Protein AF-A0AAD2B373-F1 (afdb_monomer_lite)

pLDDT: mean 80.33, std 10.67, range [39.28, 93.69]

Sequence (110 aa):
MMATLTPSQEHAQKKRDIAQAQQEIQAAVQRTWPCFYEKPMKNEVGSDSCHKLSHLQIGMGVRALSLVCNLRGGSTGDIDLYQLIRAYFWDQDARRRINEIVAASLAPKH

Foldseek 3Di:
DPDDDDPVRVVVVVVVVVVVVVVVLLVVLCVVPVVLRDDDDPDDADLVRLLVDDLSNQVSVQVSVCVVVVVVPCDPPPDNSSVLSSCCSPPPVSVVVVVVVVVVVPPDDD

Radius of gyration: 17.87 Å; chains: 1; bounding box: 46×45×44 Å

Secondary structure (DSSP, 8-state):
-PPPPPHHHHHHHHHHHHHHHHHHHHHHHHHH-GGG--PPPSS---TTTGGGS-HHHHHHHHHHHHHHTT-TTSBSSS-BHHHHHHHHHH-HHHHHHHHHHHHHHHS---

Structure (mmCIF, N/CA/C/O backbone):
data_AF-A0AAD2B373-F1
#
_entry.id   AF-A0AAD2B373-F1
#
loop_
_atom_site.group_PDB
_atom_site.id
_atom_site.type_symbol
_atom_site.label_atom_id
_atom_site.label_alt_id
_atom_site.label_comp_id
_atom_site.label_asym_id
_atom_site.label_entity_id
_atom_site.label_seq_id
_atom_site.pdbx_PDB_ins_code
_atom_site.Cartn_x
_atom_site.Cartn_y
_atom_site.Cartn_z
_atom_site.occupancy
_atom_site.B_iso_or_equiv
_atom_site.auth_seq_id
_atom_site.auth_comp_id
_atom_site.auth_asym_id
_atom_site.auth_atom_id
_atom_site.pdbx_PDB_model_num
ATOM 1 N N . MET A 1 1 ? -0.851 33.429 25.351 1.00 39.28 1 MET A N 1
ATOM 2 C CA . MET A 1 1 ? 0.399 32.639 25.382 1.00 39.28 1 MET A CA 1
ATOM 3 C C . MET A 1 1 ? 0.094 31.272 24.797 1.00 39.28 1 MET A C 1
ATOM 5 O O . MET A 1 1 ? -0.748 30.581 25.352 1.00 39.28 1 MET A O 1
ATOM 9 N N . MET A 1 2 ? 0.684 30.916 23.655 1.00 48.19 2 MET A N 1
ATOM 10 C CA . MET A 1 2 ? 0.613 29.542 23.144 1.00 48.19 2 MET A CA 1
ATOM 11 C C . MET A 1 2 ? 1.601 28.709 23.960 1.00 48.19 2 MET A C 1
ATOM 13 O O . MET A 1 2 ? 2.789 29.018 23.969 1.00 48.19 2 MET A O 1
ATOM 17 N N . ALA A 1 3 ? 1.102 27.729 24.711 1.00 63.81 3 ALA A N 1
ATOM 18 C CA . ALA A 1 3 ? 1.953 26.822 25.466 1.00 63.81 3 ALA A CA 1
ATOM 19 C C . ALA A 1 3 ? 2.762 25.968 24.478 1.00 63.81 3 ALA A C 1
ATOM 21 O O . ALA A 1 3 ? 2.187 25.220 23.689 1.00 63.81 3 ALA A O 1
ATOM 22 N N . THR A 1 4 ? 4.086 26.104 24.498 1.00 71.94 4 THR A N 1
ATOM 23 C CA . THR A 1 4 ? 4.998 25.242 23.746 1.00 71.94 4 THR A CA 1
ATOM 24 C C . THR A 1 4 ? 4.984 23.842 24.355 1.00 71.94 4 THR A C 1
ATOM 26 O O . THR A 1 4 ? 5.155 23.673 25.563 1.00 71.94 4 THR A O 1
ATOM 29 N N . LEU A 1 5 ? 4.732 22.8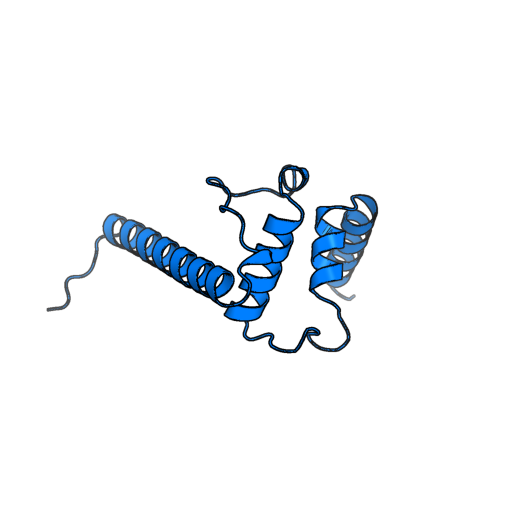35 23.519 1.00 75.38 5 LEU A N 1
ATOM 30 C CA . LEU A 1 5 ? 4.723 21.435 23.931 1.00 75.38 5 LEU A CA 1
ATOM 31 C C . LEU A 1 5 ? 6.155 20.981 24.235 1.00 75.38 5 LEU A C 1
ATOM 33 O O . LEU A 1 5 ? 7.106 21.354 23.554 1.00 75.38 5 LEU A O 1
ATOM 37 N N . THR A 1 6 ? 6.317 20.149 25.258 1.00 83.75 6 THR A N 1
ATOM 38 C CA . THR A 1 6 ? 7.585 19.446 25.489 1.00 83.75 6 THR A CA 1
ATOM 39 C C . THR A 1 6 ? 7.817 18.402 24.386 1.00 83.75 6 THR A C 1
ATOM 41 O O . THR A 1 6 ? 6.843 17.886 23.834 1.00 83.75 6 THR A O 1
ATOM 44 N N . PRO A 1 7 ? 9.066 17.981 24.108 1.00 82.69 7 PRO A N 1
ATOM 45 C CA . PRO A 1 7 ? 9.356 16.980 23.071 1.00 82.69 7 PRO A CA 1
ATOM 46 C C . PRO A 1 7 ? 8.556 15.670 2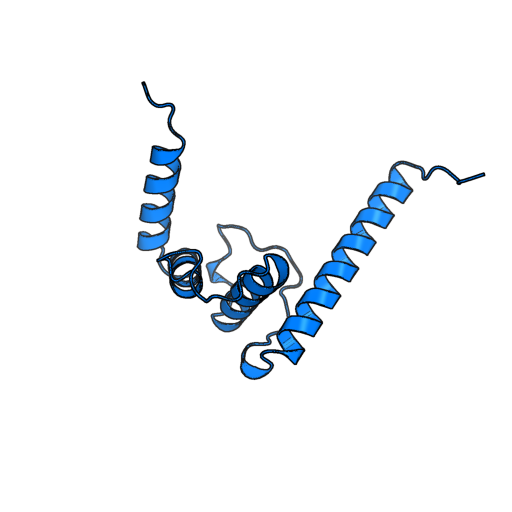3.213 1.00 82.69 7 PRO A C 1
ATOM 48 O O . PRO A 1 7 ? 8.141 15.061 22.229 1.00 82.69 7 PRO A O 1
ATOM 51 N N . SER A 1 8 ? 8.280 15.250 24.453 1.00 83.94 8 SER A N 1
ATOM 52 C CA . SER A 1 8 ? 7.434 14.085 24.749 1.00 83.94 8 SER A CA 1
ATOM 53 C C . SER A 1 8 ? 5.966 14.318 24.365 1.00 83.94 8 SER A C 1
ATOM 55 O O . SER A 1 8 ? 5.321 13.452 23.769 1.00 83.94 8 SER A O 1
ATOM 57 N N . GLN A 1 9 ? 5.439 15.512 24.648 1.00 84.88 9 GLN A N 1
ATOM 58 C CA . GLN A 1 9 ? 4.082 15.898 24.265 1.00 84.88 9 GLN A CA 1
ATOM 59 C C . GLN A 1 9 ? 3.945 16.079 22.748 1.00 84.88 9 GLN A C 1
ATOM 61 O O . GLN A 1 9 ? 2.937 15.657 22.189 1.00 84.88 9 GLN A O 1
ATOM 66 N N . GLU A 1 10 ? 4.960 16.623 22.071 1.00 84.62 10 GLU A N 1
ATOM 67 C CA . GLU A 1 10 ? 4.995 16.708 20.607 1.00 84.62 10 GLU A CA 1
ATOM 68 C C . GLU A 1 10 ? 4.959 15.320 19.961 1.00 84.62 10 GLU A C 1
ATOM 70 O O . GLU A 1 10 ? 4.188 15.082 19.031 1.00 84.62 10 GLU A O 1
ATOM 75 N N . HIS A 1 11 ? 5.753 14.374 20.470 1.00 81.56 11 HIS A N 1
ATOM 76 C CA . HIS A 1 11 ? 5.760 13.003 19.965 1.00 81.56 11 HIS A CA 1
ATOM 77 C C . HIS A 1 11 ? 4.409 12.303 20.186 1.00 81.56 11 HIS A C 1
ATOM 79 O O . HIS A 1 11 ? 3.883 11.645 19.285 1.00 81.56 11 HIS A O 1
ATOM 85 N N . ALA A 1 12 ? 3.807 12.480 21.366 1.00 86.56 12 ALA A N 1
ATOM 86 C CA . ALA A 1 12 ? 2.480 11.950 21.662 1.00 86.56 12 ALA A CA 1
ATOM 87 C C . ALA A 1 12 ? 1.395 12.562 20.763 1.00 86.56 12 ALA A C 1
ATOM 89 O O . ALA A 1 12 ? 0.511 11.833 20.312 1.00 86.56 12 ALA A O 1
ATOM 90 N N . GLN A 1 13 ? 1.471 13.865 20.480 1.00 87.06 13 GLN A N 1
ATOM 91 C CA . GLN A 1 13 ? 0.529 14.548 19.597 1.00 87.06 13 GLN A CA 1
ATOM 92 C C . GLN A 1 13 ? 0.641 14.028 18.162 1.00 87.06 13 GLN A C 1
ATOM 94 O O . GLN A 1 13 ? -0.357 13.566 17.618 1.00 87.06 13 GLN A O 1
ATOM 99 N N . LYS A 1 14 ? 1.858 13.944 17.606 1.00 87.56 14 LYS A N 1
ATOM 100 C CA . LYS A 1 14 ? 2.089 13.372 16.267 1.00 87.56 14 LYS A CA 1
ATOM 101 C C . LYS A 1 14 ? 1.513 11.964 16.131 1.00 87.56 14 LYS A C 1
ATOM 103 O O . LYS A 1 14 ? 0.904 11.634 15.118 1.00 87.56 14 LYS A O 1
ATOM 108 N N . LYS A 1 15 ? 1.667 11.128 17.164 1.00 86.06 15 LYS A N 1
ATOM 109 C CA . LYS A 1 15 ? 1.106 9.771 17.165 1.00 86.06 15 LYS A CA 1
ATOM 110 C C . LYS A 1 15 ? -0.427 9.773 17.113 1.00 86.06 15 LYS A C 1
ATOM 112 O O . LYS A 1 15 ? -1.004 8.922 16.440 1.00 86.06 15 LYS A O 1
ATOM 117 N N . ARG A 1 16 ? -1.085 10.709 17.807 1.00 89.06 16 ARG A N 1
ATOM 118 C CA . ARG A 1 16 ? -2.549 10.870 17.753 1.00 89.06 16 ARG A CA 1
ATOM 119 C C . ARG A 1 16 ? -3.001 11.360 16.384 1.00 89.06 16 ARG A C 1
ATOM 121 O O . ARG A 1 16 ? -3.933 10.783 15.839 1.00 89.06 16 ARG A O 1
ATOM 128 N N . ASP A 1 17 ? -2.311 12.349 15.825 1.00 90.38 17 ASP A N 1
ATOM 129 C CA . ASP A 1 17 ? -2.648 12.922 14.520 1.00 90.38 17 ASP A CA 1
ATOM 130 C C . ASP A 1 17 ? -2.555 11.857 13.414 1.00 90.38 17 ASP A C 1
ATOM 132 O O . ASP A 1 17 ? -3.465 11.717 12.598 1.00 90.38 17 ASP A O 1
ATOM 136 N N . ILE A 1 18 ? -1.502 11.027 13.438 1.00 86.75 18 ILE A N 1
ATOM 137 C CA . ILE A 1 18 ? -1.346 9.890 12.515 1.00 86.75 18 ILE A CA 1
ATOM 138 C C . ILE A 1 18 ? -2.485 8.880 12.690 1.00 86.75 18 ILE A C 1
ATOM 140 O O . ILE A 1 18 ? -3.067 8.438 11.699 1.00 86.75 18 ILE A O 1
ATOM 144 N N . ALA A 1 19 ? -2.821 8.516 13.931 1.00 86.94 19 ALA A N 1
ATOM 145 C CA . ALA A 1 19 ? -3.894 7.561 14.199 1.00 86.94 19 ALA A CA 1
ATOM 146 C C . ALA A 1 19 ? -5.261 8.084 13.720 1.00 86.94 19 ALA A C 1
ATOM 148 O O . ALA A 1 19 ? -6.039 7.330 13.135 1.00 86.94 19 ALA A O 1
ATOM 149 N N . GLN A 1 20 ? -5.531 9.378 13.914 1.00 89.56 20 GLN A N 1
ATOM 150 C CA . GLN A 1 20 ? -6.746 10.025 13.430 1.00 89.56 20 GLN A CA 1
ATOM 151 C C . GLN A 1 20 ? -6.805 10.018 11.897 1.00 89.56 20 GLN A C 1
ATOM 153 O O . GLN A 1 20 ? -7.800 9.571 11.329 1.00 89.56 20 GLN A O 1
ATOM 158 N N . ALA A 1 21 ? -5.726 10.421 11.222 1.00 87.56 21 ALA A N 1
ATOM 159 C CA . ALA A 1 21 ? -5.660 10.403 9.763 1.00 87.56 21 ALA A CA 1
ATOM 160 C C . ALA A 1 21 ? -5.871 8.985 9.198 1.00 87.56 21 ALA A C 1
ATOM 162 O O . ALA A 1 21 ? -6.625 8.790 8.243 1.00 87.56 21 ALA A O 1
ATOM 163 N N . GLN A 1 22 ? -5.262 7.967 9.818 1.00 87.06 22 GLN A N 1
ATOM 164 C CA . GLN A 1 22 ? -5.471 6.566 9.442 1.00 87.06 22 GLN A CA 1
ATOM 165 C C . GLN A 1 22 ? -6.941 6.149 9.578 1.00 87.06 22 GLN A C 1
ATOM 167 O O . GLN A 1 22 ? -7.469 5.478 8.689 1.00 87.06 22 GLN A O 1
ATOM 172 N N . GLN A 1 23 ? -7.611 6.557 10.657 1.00 89.31 23 GLN A N 1
ATOM 173 C CA . GLN A 1 23 ? -9.023 6.256 10.879 1.00 89.31 23 GLN A CA 1
ATOM 174 C C . GLN A 1 23 ? -9.926 6.936 9.840 1.00 89.31 23 GLN A C 1
ATOM 176 O O . GLN A 1 23 ? -10.830 6.293 9.302 1.00 89.31 23 GLN A O 1
ATOM 181 N N . GLU A 1 24 ? -9.669 8.203 9.515 1.00 90.44 24 GLU A N 1
ATOM 182 C CA . GLU A 1 24 ? -10.422 8.954 8.502 1.00 90.44 24 GLU A CA 1
ATOM 183 C C . GLU A 1 24 ? -10.294 8.315 7.112 1.00 90.44 24 GLU A C 1
ATOM 185 O O . GLU A 1 24 ? -11.296 8.115 6.419 1.00 90.44 24 GLU A O 1
ATOM 190 N N . ILE A 1 25 ? -9.081 7.906 6.728 1.00 87.75 25 ILE A N 1
ATOM 191 C CA . ILE A 1 25 ? -8.828 7.212 5.460 1.00 87.75 25 ILE A CA 1
ATOM 192 C C . ILE A 1 25 ? -9.556 5.865 5.421 1.00 87.75 25 ILE A C 1
ATOM 194 O O . ILE A 1 25 ? -10.219 5.550 4.432 1.00 87.75 25 ILE A O 1
ATOM 198 N N . GLN A 1 26 ? -9.475 5.072 6.492 1.00 88.12 26 GLN A N 1
ATOM 199 C CA . GLN A 1 26 ? -10.164 3.781 6.570 1.00 88.12 26 GLN A CA 1
ATOM 200 C C . GLN A 1 26 ? -11.681 3.944 6.459 1.00 88.12 26 GLN A C 1
ATOM 202 O O . GLN A 1 26 ? -12.317 3.210 5.702 1.00 88.12 26 GLN A O 1
ATOM 207 N N . ALA A 1 27 ? -12.252 4.934 7.147 1.00 89.69 27 ALA A N 1
ATOM 208 C CA . ALA A 1 27 ? -13.672 5.252 7.052 1.00 89.69 27 ALA A CA 1
ATOM 209 C C . ALA A 1 27 ? -14.059 5.686 5.628 1.00 89.69 27 ALA A C 1
ATOM 211 O O . ALA A 1 27 ? -15.084 5.251 5.099 1.00 89.69 27 ALA A O 1
ATOM 212 N N . ALA A 1 28 ? -13.226 6.495 4.966 1.00 87.12 28 ALA A N 1
ATOM 213 C CA . ALA A 1 28 ? -13.453 6.910 3.586 1.00 87.12 28 ALA A CA 1
ATOM 214 C C . ALA A 1 28 ? -13.419 5.724 2.609 1.00 87.12 28 ALA A C 1
ATOM 216 O O . ALA A 1 28 ? -14.286 5.629 1.733 1.00 87.12 28 ALA A O 1
ATOM 217 N N . VAL A 1 29 ? -12.466 4.800 2.773 1.00 87.06 29 VAL A N 1
ATOM 218 C CA . VAL A 1 29 ? -12.383 3.572 1.971 1.00 87.06 29 VAL A CA 1
ATOM 219 C C . VAL A 1 29 ? -13.599 2.685 2.218 1.00 87.06 29 VAL A C 1
ATOM 221 O O . VAL A 1 29 ? -14.228 2.266 1.251 1.00 87.06 29 VAL A O 1
ATOM 224 N N . GLN A 1 30 ? -13.983 2.464 3.477 1.00 90.25 30 GLN A N 1
ATOM 225 C CA . GLN A 1 30 ? -15.160 1.669 3.832 1.00 90.25 30 GLN A CA 1
ATOM 226 C C . GLN A 1 30 ? -16.445 2.246 3.227 1.00 90.25 30 GLN A C 1
ATOM 228 O O . GLN A 1 30 ? -17.260 1.505 2.683 1.00 90.25 30 GLN A O 1
ATOM 233 N N . ARG A 1 31 ? -16.610 3.573 3.279 1.00 88.19 31 ARG A N 1
ATOM 234 C CA . ARG A 1 31 ? -17.768 4.269 2.705 1.00 88.19 31 ARG A CA 1
ATOM 235 C C . ARG A 1 31 ? -17.810 4.171 1.181 1.00 88.19 31 ARG A C 1
ATOM 237 O O . ARG A 1 31 ? -18.884 4.029 0.610 1.00 88.19 31 ARG A O 1
ATOM 244 N N . THR A 1 32 ? -16.659 4.294 0.524 1.00 84.56 32 THR A N 1
ATOM 245 C CA . THR A 1 32 ? -16.581 4.358 -0.946 1.00 84.56 32 THR A CA 1
ATOM 246 C C . THR A 1 32 ? -16.585 2.964 -1.579 1.00 84.56 32 THR A C 1
ATOM 248 O O . THR A 1 32 ? -17.149 2.778 -2.654 1.00 84.56 32 THR A O 1
ATOM 251 N N . TRP A 1 33 ? -15.975 1.978 -0.914 1.00 86.06 33 TRP A N 1
ATOM 252 C CA . TRP A 1 33 ? -15.794 0.612 -1.409 1.00 86.06 33 TRP A CA 1
ATOM 253 C C . TRP A 1 33 ? -15.989 -0.430 -0.293 1.00 86.06 33 TRP A C 1
ATOM 255 O O . TRP A 1 33 ? -15.032 -1.099 0.104 1.00 86.06 33 TRP A O 1
ATOM 265 N N . PRO A 1 34 ? -17.225 -0.624 0.200 1.00 85.75 34 PRO A N 1
ATOM 266 C CA . PRO A 1 34 ? -17.496 -1.518 1.328 1.00 85.75 34 PRO A CA 1
ATOM 267 C C . PRO A 1 34 ? -17.128 -2.983 1.045 1.00 85.75 34 PRO A C 1
ATOM 269 O O . PRO A 1 34 ? -16.674 -3.683 1.942 1.00 85.75 34 PRO A O 1
ATOM 272 N N . CYS A 1 35 ? -17.245 -3.439 -0.206 1.00 83.00 35 CYS A N 1
ATOM 273 C CA . CYS A 1 35 ? -16.871 -4.797 -0.623 1.00 83.00 35 CYS A CA 1
ATOM 274 C C . CYS A 1 35 ? -15.355 -5.062 -0.642 1.00 83.00 35 CYS A C 1
ATOM 276 O O . CYS A 1 35 ? -14.943 -6.213 -0.745 1.00 83.00 35 CYS A O 1
ATOM 278 N N . PHE A 1 36 ? -14.532 -4.016 -0.541 1.00 74.81 36 PHE A N 1
ATOM 279 C CA . PHE A 1 36 ? -13.072 -4.111 -0.468 1.00 74.81 36 PHE A CA 1
ATOM 280 C C . PHE A 1 36 ? -12.533 -3.773 0.926 1.00 74.81 36 PHE A C 1
ATOM 282 O O . PHE A 1 36 ? -11.319 -3.706 1.109 1.00 74.81 36 PHE A O 1
ATOM 289 N N . TYR A 1 37 ? -13.415 -3.528 1.897 1.00 83.75 37 TYR A N 1
ATOM 290 C CA . TYR A 1 37 ? -13.004 -3.216 3.253 1.00 83.75 37 TYR A CA 1
ATOM 291 C C . TYR A 1 37 ? -12.679 -4.495 4.023 1.00 83.75 37 TYR A C 1
ATOM 293 O O . TYR A 1 37 ? -13.527 -5.370 4.192 1.00 83.75 37 TYR A O 1
ATOM 301 N N . GLU A 1 38 ? -11.459 -4.566 4.544 1.00 86.94 38 GLU A N 1
ATOM 302 C CA . GLU A 1 38 ? -11.042 -5.586 5.496 1.00 86.94 38 GLU A CA 1
ATOM 303 C C . GLU A 1 38 ? -10.408 -4.915 6.711 1.00 86.94 38 GLU A C 1
ATOM 305 O O . GLU A 1 38 ? -9.818 -3.838 6.613 1.00 86.94 38 GLU A O 1
ATOM 310 N N . LYS A 1 39 ? -10.524 -5.551 7.880 1.00 84.81 39 LYS A N 1
ATOM 311 C CA . LYS A 1 39 ? -9.924 -5.023 9.102 1.00 84.81 39 LYS A CA 1
ATOM 312 C C . LYS A 1 39 ? -8.408 -4.822 8.896 1.00 84.81 39 LYS A C 1
ATOM 314 O O . LYS A 1 39 ? -7.721 -5.780 8.525 1.00 84.81 39 LYS A O 1
ATOM 319 N N . PRO A 1 40 ? -7.873 -3.617 9.166 1.00 80.19 40 PRO A N 1
ATOM 320 C CA . PRO A 1 40 ? -6.445 -3.360 9.054 1.00 80.19 40 PRO A CA 1
ATOM 321 C C . PRO A 1 40 ? -5.629 -4.256 9.986 1.00 80.19 40 PRO A C 1
ATOM 323 O O . PRO A 1 40 ? -6.074 -4.634 11.077 1.00 80.19 40 PRO A O 1
ATOM 326 N N . MET A 1 41 ? -4.397 -4.545 9.575 1.00 77.44 41 MET A N 1
ATOM 327 C CA . MET A 1 41 ? -3.413 -5.208 10.426 1.00 77.44 41 MET A CA 1
ATOM 328 C C . MET A 1 41 ? -3.074 -4.315 11.625 1.00 77.44 41 MET A C 1
ATOM 330 O O . MET A 1 41 ? -2.964 -3.098 11.499 1.00 77.44 41 MET A O 1
ATOM 334 N N . LYS A 1 42 ? -2.904 -4.926 12.803 1.00 77.38 42 LYS A N 1
ATOM 335 C CA . LYS A 1 42 ? -2.543 -4.197 14.034 1.00 77.38 42 LYS A CA 1
ATOM 336 C C . LYS A 1 42 ? -1.105 -3.676 14.018 1.00 77.38 42 LYS A C 1
ATOM 338 O O . LYS A 1 42 ? -0.814 -2.697 14.694 1.00 77.38 42 LYS A O 1
ATOM 343 N N . ASN A 1 43 ? -0.233 -4.357 13.278 1.00 79.00 43 ASN A N 1
ATOM 344 C CA . ASN A 1 43 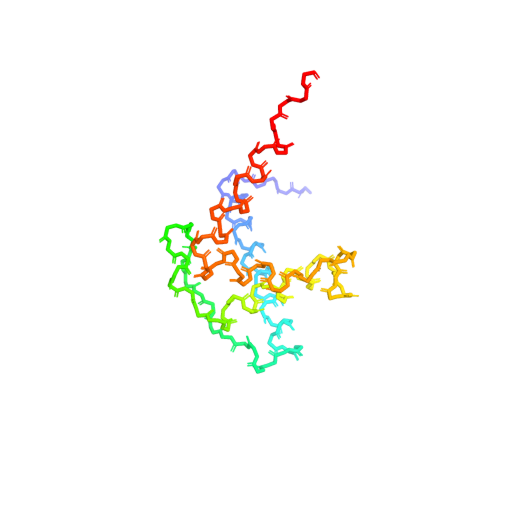? 1.193 -4.077 13.206 1.00 79.00 43 ASN A CA 1
ATOM 345 C C . ASN A 1 43 ? 1.566 -3.707 11.771 1.00 79.00 43 ASN A C 1
ATOM 347 O O . ASN A 1 43 ? 0.952 -4.206 10.823 1.00 79.00 43 ASN A O 1
ATOM 351 N N . GLU A 1 44 ? 2.595 -2.875 11.629 1.00 79.56 44 GLU A N 1
ATOM 352 C CA . GLU A 1 44 ? 3.203 -2.588 10.334 1.00 79.56 44 GLU A CA 1
ATOM 353 C C . GLU A 1 44 ? 3.756 -3.864 9.694 1.00 79.56 44 GLU A C 1
ATOM 355 O O . GLU A 1 44 ? 4.216 -4.786 10.375 1.00 79.56 44 GLU A O 1
ATOM 360 N N . VAL A 1 45 ? 3.684 -3.912 8.366 1.00 79.44 45 VAL A N 1
ATOM 361 C CA . VAL A 1 45 ? 4.131 -5.053 7.570 1.00 79.44 45 VAL A CA 1
ATOM 362 C C . VAL A 1 45 ? 5.371 -4.651 6.799 1.00 79.44 45 VAL A C 1
ATOM 364 O O . VAL A 1 45 ? 5.329 -3.731 5.984 1.00 79.44 45 VAL A O 1
ATOM 367 N N . GLY A 1 46 ? 6.467 -5.355 7.064 1.00 75.69 46 GLY A N 1
ATOM 368 C CA . GLY A 1 46 ? 7.720 -5.207 6.339 1.00 75.69 46 GLY A CA 1
ATOM 369 C C . GLY A 1 46 ? 7.707 -5.939 4.996 1.00 75.69 46 GLY A C 1
ATOM 370 O O . GLY A 1 46 ? 6.806 -6.719 4.675 1.00 75.69 46 GLY A O 1
ATOM 371 N N . SER A 1 47 ? 8.749 -5.712 4.197 1.00 70.38 47 SER A N 1
ATOM 372 C CA . SER A 1 47 ? 8.921 -6.373 2.895 1.00 70.38 47 SER A CA 1
ATOM 373 C C . SER A 1 47 ? 9.014 -7.902 3.009 1.00 70.38 47 SER A C 1
ATOM 375 O O . SER A 1 47 ? 8.536 -8.621 2.132 1.00 70.38 47 SER A O 1
ATOM 377 N N . ASP A 1 48 ? 9.570 -8.396 4.112 1.00 77.25 48 ASP A N 1
ATOM 378 C CA . ASP A 1 48 ? 9.716 -9.809 4.469 1.00 77.25 48 ASP A CA 1
ATOM 379 C C . ASP A 1 48 ? 8.384 -10.491 4.826 1.00 77.25 48 ASP A C 1
ATOM 381 O O . ASP A 1 48 ? 8.217 -11.701 4.675 1.00 77.25 48 ASP A O 1
ATOM 385 N N . SER A 1 49 ? 7.404 -9.706 5.263 1.00 80.31 49 SER A N 1
ATOM 386 C CA . SER A 1 49 ? 6.139 -10.166 5.830 1.00 80.31 49 SER A CA 1
ATOM 387 C C . SER A 1 49 ? 4.926 -9.790 4.982 1.00 80.31 49 SER A C 1
ATOM 389 O O . SER A 1 49 ? 3.802 -10.132 5.343 1.00 80.31 49 SER A O 1
ATOM 391 N N . CYS A 1 50 ? 5.135 -9.170 3.819 1.00 75.62 50 CYS A N 1
ATOM 392 C CA . CYS A 1 50 ? 4.064 -8.792 2.896 1.00 75.62 50 CYS A CA 1
ATOM 393 C C . CYS A 1 50 ? 3.203 -9.9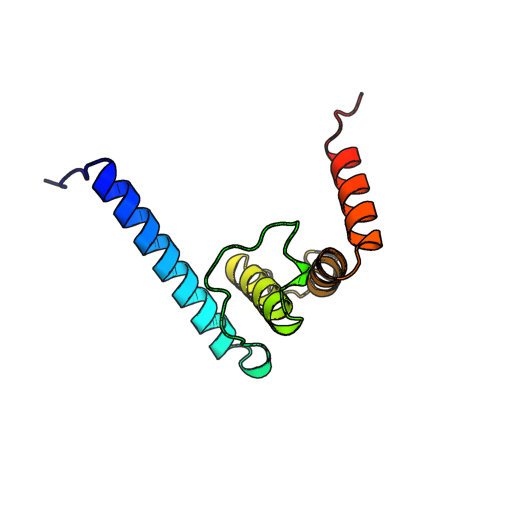70 2.411 1.00 75.62 50 CYS A C 1
ATOM 395 O O . CYS A 1 50 ? 2.024 -9.778 2.135 1.00 75.62 50 CYS A O 1
ATOM 397 N N . HIS A 1 51 ? 3.746 -11.192 2.396 1.00 79.38 51 HIS A N 1
ATOM 398 C CA . HIS A 1 51 ? 3.010 -12.422 2.084 1.00 79.38 51 HIS A CA 1
ATOM 399 C C . HIS A 1 51 ? 1.871 -12.721 3.078 1.00 79.38 51 HIS A C 1
ATOM 401 O O . HIS A 1 51 ? 1.029 -13.572 2.809 1.00 79.38 51 HIS A O 1
ATOM 407 N N . LYS A 1 52 ? 1.847 -12.044 4.235 1.00 83.31 52 LYS A N 1
ATOM 408 C CA . LYS A 1 52 ? 0.789 -12.156 5.251 1.00 83.31 52 LYS A CA 1
ATOM 409 C C . LYS A 1 52 ? -0.432 -11.288 4.945 1.00 83.31 52 LYS A C 1
ATOM 411 O O . LYS A 1 52 ? -1.440 -11.427 5.630 1.00 83.31 52 LYS A O 1
ATOM 416 N N . LEU A 1 53 ? -0.336 -10.373 3.981 1.00 83.94 53 LEU A N 1
ATOM 417 C CA . LEU A 1 53 ? -1.455 -9.526 3.584 1.00 83.94 53 LEU A CA 1
ATOM 418 C C . LEU A 1 53 ? -2.428 -10.318 2.710 1.00 83.94 53 LEU A C 1
ATOM 420 O O . LEU A 1 53 ? -2.012 -11.080 1.843 1.00 83.94 53 LEU A O 1
ATOM 424 N N . SER A 1 54 ? -3.728 -10.114 2.909 1.00 85.38 54 SER A N 1
ATOM 425 C CA . SER A 1 54 ? -4.767 -10.654 2.027 1.00 85.38 54 SER A CA 1
ATOM 426 C C . SER A 1 54 ? -4.913 -9.802 0.759 1.00 85.38 54 SER A C 1
ATOM 428 O O . SER A 1 54 ? -4.590 -8.608 0.741 1.00 85.38 54 SER A O 1
ATOM 430 N N . HIS A 1 55 ? -5.436 -10.385 -0.326 1.00 82.25 55 HIS A N 1
ATOM 431 C CA . HIS A 1 55 ? -5.688 -9.628 -1.560 1.00 82.25 55 HIS A CA 1
ATOM 432 C C . HIS A 1 55 ? -6.605 -8.416 -1.329 1.00 82.25 55 HIS A C 1
ATOM 434 O O . HIS A 1 55 ? -6.445 -7.385 -1.987 1.00 82.25 55 HIS A O 1
ATOM 440 N N . LEU A 1 56 ? -7.535 -8.524 -0.376 1.00 86.25 56 LEU A N 1
ATOM 441 C CA . LEU A 1 56 ? -8.431 -7.441 0.013 1.00 86.25 56 LEU A CA 1
ATOM 442 C C . LEU A 1 56 ? -7.687 -6.352 0.795 1.00 86.25 56 LEU A C 1
ATOM 444 O O . LEU A 1 56 ? -7.857 -5.182 0.474 1.00 86.25 56 LEU A O 1
ATOM 448 N N . GLN A 1 57 ? -6.799 -6.701 1.730 1.00 86.81 57 GLN A N 1
ATOM 449 C CA . GLN A 1 57 ? -5.974 -5.733 2.464 1.00 86.81 57 GLN A CA 1
ATOM 450 C C . GLN A 1 57 ? -5.060 -4.931 1.534 1.00 86.81 57 GLN A C 1
ATOM 452 O O . GLN A 1 57 ? -4.919 -3.718 1.695 1.00 86.81 57 GLN A O 1
ATOM 457 N N . ILE A 1 58 ? -4.481 -5.577 0.521 1.00 83.06 58 ILE A N 1
ATOM 458 C CA . ILE A 1 58 ? -3.671 -4.875 -0.481 1.00 83.06 58 ILE A CA 1
ATOM 459 C C . ILE A 1 58 ? -4.548 -3.988 -1.356 1.00 83.06 58 ILE A C 1
ATOM 461 O O . ILE A 1 58 ? -4.222 -2.820 -1.560 1.00 83.06 58 ILE A O 1
ATOM 465 N N . GLY A 1 59 ? -5.696 -4.491 -1.817 1.00 82.62 59 GLY A N 1
ATOM 466 C CA . GLY A 1 59 ? -6.651 -3.678 -2.568 1.00 82.62 59 GLY A CA 1
ATOM 467 C C . GLY A 1 59 ? -7.141 -2.460 -1.782 1.00 82.62 59 GLY A C 1
ATOM 468 O O . GLY A 1 59 ? -7.237 -1.368 -2.340 1.00 82.62 59 GLY A O 1
ATOM 469 N N . MET A 1 60 ? -7.376 -2.621 -0.480 1.00 86.94 60 MET A N 1
ATOM 470 C CA . MET A 1 60 ? -7.714 -1.540 0.438 1.00 86.94 60 MET A CA 1
ATOM 471 C C . MET A 1 60 ? -6.584 -0.506 0.519 1.00 86.94 60 MET A C 1
ATOM 473 O O . MET A 1 60 ? -6.855 0.687 0.408 1.00 86.94 60 MET A O 1
ATOM 477 N N . GLY A 1 61 ? -5.326 -0.945 0.646 1.00 85.00 61 GLY A N 1
ATOM 478 C CA . GLY A 1 61 ? -4.151 -0.068 0.682 1.00 85.00 61 GLY A CA 1
ATOM 479 C C . GLY A 1 61 ? -3.953 0.737 -0.605 1.00 85.00 61 GLY A C 1
ATOM 480 O O . GLY A 1 61 ? -3.743 1.947 -0.547 1.00 85.00 61 GLY A O 1
ATOM 481 N N . VAL A 1 62 ? -4.107 0.103 -1.771 1.00 83.12 62 VAL A N 1
ATOM 482 C CA . VAL A 1 62 ? -4.047 0.800 -3.069 1.00 83.12 62 VAL A CA 1
ATOM 483 C C . VAL A 1 62 ? -5.145 1.856 -3.165 1.00 83.12 62 VAL A C 1
ATOM 485 O O . VAL A 1 62 ? -4.884 2.998 -3.527 1.00 83.12 62 VAL A O 1
ATOM 488 N N . ARG A 1 63 ? -6.381 1.498 -2.805 1.00 81.75 63 ARG A N 1
ATOM 489 C CA . ARG A 1 63 ? -7.523 2.421 -2.845 1.00 81.75 63 ARG A CA 1
ATOM 490 C C . ARG A 1 63 ? -7.353 3.590 -1.875 1.00 81.75 63 ARG A C 1
ATOM 492 O O . ARG A 1 63 ? -7.683 4.719 -2.232 1.00 81.75 63 ARG A O 1
ATOM 499 N N . ALA A 1 64 ? -6.820 3.332 -0.681 1.00 85.25 64 ALA A N 1
ATOM 500 C CA . ALA A 1 64 ? -6.458 4.363 0.286 1.00 85.25 64 ALA A CA 1
ATOM 501 C C . ALA A 1 64 ? -5.417 5.332 -0.295 1.00 85.25 64 ALA A C 1
ATOM 503 O O . ALA A 1 64 ? -5.628 6.541 -0.252 1.00 85.25 64 ALA A O 1
ATOM 504 N N . LEU A 1 65 ? -4.349 4.811 -0.909 1.00 83.94 65 LEU A N 1
ATOM 505 C CA . LEU A 1 65 ? -3.326 5.616 -1.582 1.00 83.94 65 LEU A CA 1
ATOM 506 C C . LEU A 1 65 ? -3.936 6.481 -2.693 1.00 83.94 65 LEU A C 1
ATOM 508 O O . LEU A 1 65 ? -3.688 7.683 -2.749 1.00 83.94 65 LEU A O 1
ATOM 512 N N . SER A 1 66 ? -4.784 5.896 -3.542 1.00 79.88 66 SER A N 1
ATOM 513 C CA . SER A 1 66 ? -5.458 6.639 -4.608 1.00 79.88 66 SER A CA 1
ATOM 514 C C . SER A 1 66 ? -6.365 7.749 -4.075 1.00 79.88 66 SER A C 1
ATOM 516 O O . SER A 1 66 ? -6.440 8.806 -4.695 1.00 79.88 66 SER A O 1
ATOM 518 N N . LEU A 1 67 ? -7.042 7.543 -2.939 1.00 78.12 67 LEU A N 1
ATOM 519 C CA . LEU A 1 67 ? -7.850 8.587 -2.301 1.00 78.12 67 LEU A CA 1
ATOM 520 C C . LEU A 1 67 ? -6.982 9.717 -1.745 1.00 78.12 67 LEU A C 1
ATOM 522 O O . LEU A 1 67 ? -7.239 10.877 -2.053 1.00 78.12 67 LEU A O 1
ATOM 526 N N . VAL A 1 68 ? -5.961 9.383 -0.952 1.00 81.75 68 VAL A N 1
ATOM 527 C CA . VAL A 1 68 ? -5.105 10.369 -0.268 1.00 81.75 68 VAL A CA 1
ATOM 528 C C . VAL A 1 68 ? -4.327 11.215 -1.267 1.00 81.75 68 VAL A C 1
ATOM 530 O O . VAL A 1 68 ? -4.222 12.427 -1.109 1.00 81.75 68 VAL A O 1
ATOM 533 N N . CYS A 1 69 ? -3.819 10.592 -2.327 1.00 79.00 69 CYS A N 1
ATOM 534 C CA . CYS A 1 69 ? -3.075 11.285 -3.371 1.00 79.00 69 CYS A CA 1
ATOM 535 C C . CYS A 1 69 ? -3.984 11.863 -4.470 1.00 79.00 69 CYS A C 1
ATOM 537 O O . CYS A 1 69 ? -3.475 12.343 -5.479 1.00 79.00 69 CYS A O 1
ATOM 539 N N . ASN A 1 70 ? -5.313 11.803 -4.302 1.00 75.62 70 ASN A N 1
ATOM 540 C CA . ASN A 1 70 ? -6.308 12.231 -5.288 1.00 75.62 70 ASN A CA 1
ATOM 541 C C . ASN A 1 70 ? -6.033 11.690 -6.708 1.00 75.62 70 ASN A C 1
ATOM 543 O O . ASN A 1 70 ? -6.272 12.356 -7.713 1.00 75.62 70 ASN A O 1
ATOM 547 N N . LEU A 1 71 ? -5.561 10.446 -6.801 1.00 73.00 71 LEU A N 1
ATOM 548 C CA . LEU A 1 71 ? -5.267 9.750 -8.057 1.00 73.00 71 LEU A CA 1
ATOM 549 C C . LEU A 1 71 ? -6.554 9.207 -8.695 1.00 73.00 71 LEU A C 1
ATOM 551 O O . LEU A 1 71 ? -6.569 8.094 -9.224 1.00 73.00 71 LEU A O 1
ATOM 555 N N . ARG A 1 72 ? -7.670 9.948 -8.594 1.00 55.06 72 ARG A N 1
ATOM 556 C CA . ARG A 1 72 ? -8.973 9.604 -9.184 1.00 55.06 72 ARG A CA 1
ATOM 557 C C . ARG A 1 72 ? -8.864 9.648 -10.709 1.00 55.06 72 ARG A C 1
ATOM 559 O O . ARG A 1 72 ? -9.261 10.604 -11.358 1.00 55.06 72 ARG A O 1
ATOM 566 N N . GLY A 1 73 ? -8.290 8.582 -11.244 1.00 53.56 73 GLY A N 1
ATOM 567 C CA . GLY A 1 73 ? -8.021 8.379 -12.655 1.00 53.56 73 GLY A CA 1
ATOM 568 C C . GLY A 1 73 ? -7.574 6.961 -12.988 1.00 53.56 73 GLY A C 1
ATOM 569 O O . GLY A 1 73 ? -7.391 6.699 -14.158 1.00 53.56 73 GLY A O 1
ATOM 570 N N . GLY A 1 74 ? -7.417 6.036 -12.025 1.00 49.44 74 GLY A N 1
ATOM 571 C CA . GLY A 1 74 ? -7.100 4.612 -12.270 1.00 49.44 74 GLY A CA 1
ATOM 572 C C . GLY A 1 74 ? -5.694 4.350 -12.828 1.00 49.44 74 GLY A C 1
ATOM 573 O O . GLY A 1 74 ? -5.070 3.351 -12.479 1.00 49.44 74 GLY A O 1
ATOM 574 N N . SER A 1 75 ? -5.171 5.300 -13.592 1.00 52.59 75 SER A N 1
ATOM 575 C CA . SER A 1 75 ? -3.824 5.395 -14.080 1.00 52.59 75 SER A CA 1
ATOM 576 C C . SER A 1 75 ? -3.248 6.756 -13.705 1.00 52.59 75 SER A C 1
ATOM 578 O O . SER A 1 75 ? -3.821 7.819 -13.950 1.00 52.59 75 SER A O 1
ATOM 580 N N . THR A 1 76 ? -2.083 6.743 -13.076 1.00 52.09 76 THR A N 1
ATOM 581 C CA . THR A 1 76 ? -1.235 7.934 -13.070 1.00 52.09 76 THR A CA 1
ATOM 582 C C . THR A 1 76 ? -0.489 7.902 -14.405 1.00 52.09 76 THR A C 1
ATOM 584 O O . THR A 1 76 ? 0.609 7.361 -14.480 1.00 52.09 76 THR A O 1
ATOM 587 N N . GLY A 1 77 ? -1.135 8.351 -15.489 1.00 60.50 77 GLY A N 1
ATOM 588 C CA . GLY A 1 77 ? -0.624 8.203 -16.865 1.00 60.50 77 GLY A CA 1
ATOM 589 C C . GLY A 1 77 ? -1.072 6.897 -17.535 1.00 60.50 77 GLY A C 1
ATOM 590 O O . GLY A 1 77 ? -2.267 6.660 -17.630 1.00 60.50 77 GLY A O 1
ATOM 591 N N . ASP A 1 78 ? -0.142 6.041 -17.970 1.00 61.09 78 ASP A N 1
ATOM 592 C CA . ASP A 1 78 ? -0.419 4.735 -18.617 1.00 61.09 78 ASP A CA 1
ATOM 593 C C . ASP A 1 78 ? -0.303 3.529 -17.655 1.00 61.09 78 ASP A C 1
ATOM 595 O O . ASP A 1 78 ? -0.337 2.370 -18.069 1.00 61.09 78 ASP A O 1
ATOM 599 N N . ILE A 1 79 ? -0.117 3.778 -16.355 1.00 66.25 79 ILE A N 1
ATOM 600 C CA . ILE A 1 79 ? 0.223 2.739 -15.372 1.00 66.25 79 ILE A CA 1
ATOM 601 C C . ILE A 1 79 ? -1.018 2.314 -14.586 1.00 66.25 79 ILE A C 1
ATOM 603 O O . ILE A 1 79 ? -1.555 3.106 -13.814 1.00 66.25 79 ILE A O 1
ATOM 607 N N . ASP A 1 80 ? -1.410 1.042 -14.689 1.00 76.50 80 ASP A N 1
ATOM 608 C CA . ASP A 1 80 ? -2.370 0.425 -13.766 1.00 76.50 80 ASP A CA 1
ATOM 609 C C . ASP A 1 80 ? -1.704 0.205 -12.395 1.00 76.50 80 ASP A C 1
ATOM 611 O O . ASP A 1 80 ? -1.039 -0.804 -12.136 1.00 76.50 80 ASP A O 1
ATOM 615 N N . LEU A 1 81 ? -1.862 1.193 -11.508 1.00 73.56 81 LEU A N 1
ATOM 616 C CA . LEU A 1 81 ? -1.281 1.187 -10.162 1.00 73.56 81 LEU A CA 1
ATOM 617 C C . LEU A 1 81 ? -1.762 0.009 -9.315 1.00 73.56 81 LEU A C 1
ATOM 619 O O . LEU A 1 81 ? -1.010 -0.493 -8.478 1.00 73.56 81 LEU A O 1
ATOM 623 N N . TYR A 1 82 ? -3.002 -0.436 -9.517 1.00 73.62 82 TYR A N 1
ATOM 624 C CA . TYR A 1 82 ? -3.541 -1.566 -8.777 1.00 73.62 82 TYR A CA 1
ATOM 625 C C . TYR A 1 82 ? -2.829 -2.853 -9.170 1.00 73.62 82 TYR A C 1
ATOM 627 O O . TYR A 1 82 ? -2.355 -3.577 -8.292 1.00 73.62 82 TYR A O 1
ATOM 635 N N . GLN A 1 83 ? -2.694 -3.109 -10.470 1.00 78.38 83 GLN A N 1
ATOM 636 C CA . GLN A 1 83 ? -1.995 -4.295 -10.954 1.00 78.38 83 GLN A CA 1
ATOM 637 C C . GLN A 1 83 ? -0.506 -4.250 -10.615 1.00 78.38 83 GLN A C 1
ATOM 639 O O . GLN A 1 83 ? 0.042 -5.271 -10.204 1.00 78.38 83 GLN A O 1
ATOM 644 N N . LEU A 1 84 ? 0.131 -3.077 -10.696 1.00 83.88 84 LEU A N 1
ATOM 645 C CA . LEU A 1 84 ? 1.533 -2.905 -10.315 1.00 83.88 84 LEU A CA 1
ATOM 646 C C . LEU A 1 84 ? 1.764 -3.243 -8.836 1.00 83.88 84 LEU A C 1
ATOM 648 O O . LEU A 1 84 ? 2.623 -4.064 -8.514 1.00 83.88 84 LEU A O 1
ATOM 652 N N . ILE A 1 85 ? 0.984 -2.645 -7.932 1.00 82.31 85 ILE A N 1
ATOM 653 C CA . ILE A 1 85 ? 1.136 -2.868 -6.488 1.00 82.31 85 ILE A CA 1
ATOM 654 C C . ILE A 1 85 ? 0.772 -4.312 -6.125 1.00 82.31 85 ILE A C 1
ATOM 656 O O . ILE A 1 85 ? 1.469 -4.953 -5.336 1.00 82.31 85 ILE A O 1
ATOM 660 N N . ARG A 1 86 ? -0.283 -4.865 -6.732 1.00 79.75 86 ARG A N 1
ATOM 661 C CA . ARG A 1 86 ? -0.664 -6.268 -6.541 1.00 79.75 86 ARG A CA 1
ATOM 662 C C . ARG A 1 86 ? 0.453 -7.219 -6.975 1.00 79.75 86 ARG A C 1
ATOM 664 O O . ARG A 1 86 ? 0.790 -8.119 -6.208 1.00 79.75 86 ARG A O 1
ATOM 671 N N . ALA A 1 87 ? 1.030 -7.014 -8.160 1.00 86.12 87 ALA A N 1
ATOM 672 C CA . ALA A 1 87 ? 2.141 -7.819 -8.666 1.00 86.12 87 ALA A CA 1
ATOM 673 C C . ALA A 1 87 ? 3.360 -7.717 -7.744 1.00 86.12 87 ALA A C 1
ATOM 675 O O . ALA A 1 87 ? 3.920 -8.738 -7.358 1.00 86.12 87 ALA A O 1
ATOM 676 N N . TYR A 1 88 ? 3.708 -6.507 -7.300 1.00 85.19 88 TYR A N 1
ATOM 677 C CA . TYR A 1 88 ? 4.823 -6.289 -6.379 1.00 85.19 88 TYR A CA 1
ATOM 678 C C . TYR A 1 88 ? 4.675 -7.083 -5.072 1.00 85.19 88 TYR A C 1
ATOM 680 O O . TYR A 1 88 ? 5.648 -7.633 -4.552 1.00 85.19 88 TYR A O 1
ATOM 688 N N . PHE A 1 89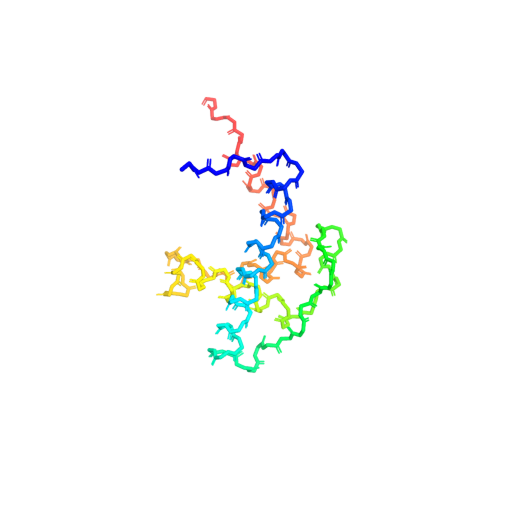 ? 3.466 -7.185 -4.522 1.00 80.81 89 PHE A N 1
ATOM 689 C CA . PHE A 1 89 ? 3.256 -7.879 -3.253 1.00 80.81 89 PHE A CA 1
ATOM 690 C C . PHE A 1 89 ? 3.049 -9.394 -3.361 1.00 80.81 89 PHE A C 1
ATOM 692 O O . PHE A 1 89 ? 3.419 -10.095 -2.420 1.00 80.81 89 PHE A O 1
ATOM 699 N N . TRP A 1 90 ? 2.521 -9.918 -4.469 1.00 80.94 90 TRP A N 1
ATOM 700 C CA . TRP A 1 90 ? 2.259 -11.361 -4.600 1.00 80.94 90 TRP A CA 1
ATOM 701 C C . TRP A 1 90 ? 3.290 -12.137 -5.401 1.00 80.94 90 TRP A C 1
ATOM 703 O O . TRP A 1 90 ? 3.528 -13.304 -5.106 1.00 80.94 90 TRP A O 1
ATOM 713 N N . ASP A 1 91 ? 3.875 -11.516 -6.416 1.00 84.31 91 ASP A N 1
ATOM 714 C CA . ASP A 1 91 ? 4.785 -12.187 -7.329 1.00 84.31 91 ASP A CA 1
ATOM 715 C C . ASP A 1 91 ? 6.223 -11.818 -6.956 1.00 84.31 91 ASP A C 1
ATOM 717 O O . ASP A 1 91 ? 6.671 -10.678 -7.105 1.00 84.31 91 ASP A O 1
ATOM 721 N N . GLN A 1 92 ? 6.945 -12.796 -6.409 1.00 85.81 92 GLN A N 1
ATOM 722 C CA . GLN A 1 92 ? 8.322 -12.611 -5.963 1.00 85.81 92 GLN A CA 1
ATOM 723 C C . GLN A 1 92 ? 9.267 -12.292 -7.130 1.00 85.81 92 GLN A C 1
ATOM 725 O O . GLN A 1 92 ? 10.193 -11.494 -6.960 1.00 85.81 92 GLN A O 1
ATOM 730 N N . ASP A 1 93 ? 9.028 -12.865 -8.311 1.00 89.75 93 ASP A N 1
ATOM 731 C CA . ASP A 1 93 ? 9.831 -12.599 -9.501 1.00 89.75 93 ASP A CA 1
ATOM 732 C C . ASP A 1 93 ? 9.530 -11.207 -10.060 1.00 89.75 93 ASP A C 1
ATOM 734 O O . ASP A 1 93 ? 10.460 -10.469 -10.399 1.00 89.75 93 ASP A O 1
ATOM 738 N N . ALA A 1 94 ? 8.255 -10.806 -10.096 1.00 90.00 94 ALA A N 1
ATOM 739 C CA . ALA A 1 94 ? 7.865 -9.447 -10.462 1.00 90.00 94 ALA A CA 1
ATOM 740 C C . ALA A 1 94 ? 8.469 -8.419 -9.498 1.00 90.00 94 ALA A C 1
ATOM 742 O O . ALA A 1 94 ? 9.057 -7.435 -9.945 1.00 90.00 94 ALA A O 1
ATOM 743 N N . ARG A 1 95 ? 8.406 -8.666 -8.183 1.00 90.00 95 ARG A N 1
ATOM 744 C CA . ARG A 1 95 ? 9.038 -7.810 -7.169 1.00 90.00 95 ARG A CA 1
ATOM 745 C C . ARG A 1 95 ? 10.532 -7.650 -7.414 1.00 90.00 95 ARG A C 1
ATOM 747 O O . ARG A 1 95 ? 11.030 -6.528 -7.373 1.00 90.00 95 ARG A O 1
ATOM 754 N N . ARG A 1 96 ? 11.243 -8.757 -7.663 1.00 91.56 96 ARG A N 1
ATOM 755 C CA . ARG A 1 96 ? 12.684 -8.728 -7.947 1.00 91.56 96 ARG A CA 1
ATOM 756 C C . ARG A 1 96 ? 12.972 -7.850 -9.166 1.00 91.56 96 ARG A C 1
ATOM 758 O O . ARG A 1 96 ? 13.764 -6.923 -9.048 1.00 91.56 96 ARG A O 1
ATOM 765 N N . ARG A 1 97 ? 12.267 -8.072 -10.282 1.00 93.69 97 ARG A N 1
ATOM 766 C CA . ARG A 1 97 ? 12.425 -7.279 -11.517 1.00 93.69 97 ARG A CA 1
ATOM 767 C C . ARG A 1 97 ? 12.134 -5.794 -11.305 1.00 93.69 97 ARG A C 1
ATOM 769 O O . ARG A 1 97 ? 12.878 -4.946 -11.783 1.00 93.69 97 ARG A O 1
ATOM 776 N N . ILE A 1 98 ? 11.067 -5.468 -10.574 1.00 90.06 98 ILE A N 1
ATOM 777 C CA . ILE A 1 98 ? 10.724 -4.077 -10.249 1.00 90.06 98 ILE A CA 1
ATOM 778 C C . ILE A 1 98 ? 11.855 -3.433 -9.437 1.00 90.06 98 ILE A C 1
ATOM 780 O O . ILE A 1 98 ? 12.299 -2.339 -9.776 1.00 90.06 98 ILE A O 1
ATOM 784 N N . ASN A 1 99 ? 12.364 -4.118 -8.409 1.00 89.69 99 ASN A N 1
ATOM 785 C CA . ASN A 1 99 ? 13.458 -3.605 -7.582 1.00 89.69 99 ASN A CA 1
ATOM 786 C C . ASN A 1 99 ? 14.761 -3.414 -8.370 1.00 89.69 99 ASN A C 1
ATOM 788 O O . ASN A 1 99 ? 15.459 -2.429 -8.141 1.00 89.69 99 ASN A O 1
ATOM 792 N N . GLU A 1 100 ? 15.073 -4.305 -9.313 1.00 92.75 100 GLU A N 1
ATOM 793 C CA . GLU A 1 100 ? 16.218 -4.161 -10.223 1.00 92.75 100 GLU A CA 1
ATOM 794 C C . GLU A 1 100 ? 16.095 -2.900 -11.093 1.00 92.75 100 GLU A C 1
ATOM 796 O O . GLU A 1 100 ? 17.039 -2.113 -11.172 1.00 92.75 100 GLU A O 1
ATOM 801 N N . ILE A 1 101 ? 14.920 -2.658 -11.689 1.00 91.25 101 ILE A N 1
ATOM 802 C CA . ILE A 1 101 ? 14.651 -1.452 -12.492 1.00 91.25 101 ILE A CA 1
ATOM 803 C C . ILE A 1 101 ? 14.790 -0.188 -11.637 1.00 91.25 101 ILE A C 1
ATOM 805 O O . ILE A 1 101 ? 15.427 0.778 -12.058 1.00 91.25 101 ILE A O 1
ATOM 809 N N . VAL A 1 102 ? 14.223 -0.192 -10.426 1.00 87.31 102 VAL A N 1
ATOM 810 C CA . VAL A 1 102 ? 14.316 0.943 -9.498 1.00 87.31 102 VAL A CA 1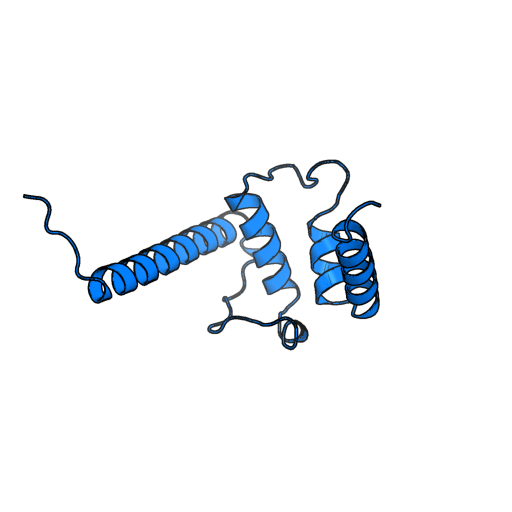
ATOM 811 C C . VAL A 1 102 ? 15.775 1.215 -9.130 1.00 87.31 102 VAL A C 1
ATOM 813 O O . VAL A 1 102 ? 16.218 2.357 -9.235 1.00 87.31 102 VAL A O 1
ATOM 816 N N . ALA A 1 103 ? 16.546 0.185 -8.776 1.00 89.25 103 ALA A N 1
ATOM 817 C CA . ALA A 1 103 ? 17.965 0.329 -8.459 1.00 89.25 103 ALA A CA 1
ATOM 818 C C . ALA A 1 103 ? 18.762 0.911 -9.638 1.00 89.25 103 ALA A C 1
ATOM 820 O O . ALA A 1 103 ? 19.542 1.842 -9.447 1.00 89.25 103 ALA A O 1
ATOM 821 N N . ALA A 1 104 ? 18.515 0.427 -10.859 1.00 89.44 104 ALA A N 1
ATOM 822 C CA . ALA A 1 104 ? 19.142 0.961 -12.066 1.00 89.44 104 ALA A CA 1
ATOM 823 C C . ALA A 1 104 ? 18.757 2.427 -12.329 1.00 89.44 104 ALA A C 1
ATOM 825 O O . ALA A 1 104 ? 19.602 3.222 -12.730 1.00 89.44 104 ALA A O 1
ATOM 826 N N . SER A 1 105 ? 17.503 2.811 -12.072 1.00 85.44 105 SER A N 1
ATOM 827 C CA . SER A 1 105 ? 17.029 4.190 -12.265 1.00 85.44 105 SER A CA 1
ATOM 828 C C . SER A 1 105 ? 17.625 5.196 -11.273 1.00 85.44 105 SER A C 1
ATOM 830 O O . SER A 1 105 ? 17.730 6.381 -11.589 1.00 85.44 105 SER A O 1
ATOM 832 N N . LEU A 1 106 ? 18.011 4.719 -10.086 1.00 83.81 106 LEU A N 1
ATOM 833 C CA . LEU A 1 106 ? 18.629 5.507 -9.019 1.00 83.81 106 LEU A CA 1
ATOM 834 C C . LEU A 1 106 ? 20.157 5.550 -9.124 1.00 83.81 106 LEU A C 1
ATOM 836 O O . LEU A 1 106 ? 20.792 6.334 -8.418 1.00 83.81 106 LEU A O 1
ATOM 840 N N . ALA A 1 107 ? 20.754 4.719 -9.981 1.00 81.06 107 ALA A N 1
ATOM 841 C CA . ALA A 1 107 ? 22.182 4.771 -10.232 1.00 81.06 107 ALA A CA 1
ATOM 842 C C . ALA A 1 107 ? 22.541 6.117 -10.897 1.00 81.06 107 ALA A C 1
ATOM 844 O O . ALA A 1 107 ? 21.839 6.555 -11.816 1.00 81.06 107 ALA A O 1
ATOM 845 N N . PRO A 1 108 ? 23.610 6.800 -10.447 1.00 65.25 108 PRO A N 1
ATOM 846 C CA . PRO A 1 108 ? 24.035 8.053 -11.051 1.00 65.25 108 PRO A CA 1
ATOM 847 C C . PRO A 1 108 ? 24.330 7.838 -12.538 1.00 65.25 108 PRO A C 1
ATOM 849 O O . PRO A 1 108 ? 25.064 6.924 -12.915 1.00 65.25 108 PRO A O 1
ATOM 852 N N . LYS A 1 109 ? 23.736 8.680 -13.386 1.00 69.38 109 LYS A N 1
ATOM 853 C CA . LYS A 1 109 ? 24.043 8.697 -14.816 1.00 69.38 109 LYS A CA 1
ATOM 854 C C . LYS A 1 109 ? 25.458 9.255 -14.976 1.00 69.38 109 LYS A C 1
ATOM 856 O O . LYS A 1 109 ? 25.692 10.399 -14.591 1.00 69.38 109 LYS A O 1
ATOM 861 N N . HIS A 1 110 ? 26.373 8.417 -15.461 1.00 53.72 110 HIS A N 1
ATOM 862 C CA . HIS A 1 110 ? 27.715 8.825 -15.875 1.00 53.72 110 HIS A CA 1
ATOM 863 C C . HIS A 1 110 ? 27.662 9.764 -17.080 1.00 53.72 110 HIS A C 1
ATOM 865 O O . HIS A 1 110 ? 26.782 9.551 -17.948 1.00 53.72 110 HIS A O 1
#

Organism: NCBI:txid105219